Protein AF-A0A916HWC7-F1 (afdb_monomer)

Secondary structure (DSSP, 8-state):
-PPPP-S-TTTTT-----TTSPPSEE--PPP--TTTSTGGGHHHHHHHHHHHHHHTTTSEE-

Mean predicted aligned error: 3.82 Å

pLDDT: mean 96.44, std 5.15, range [65.06, 98.81]

Foldseek 3Di:
DDDDDPDDCVVVVHDDDDPPPDDQEEEDDADADCVPAPPRCPVVNVVSVVVLVVRVVPHDYD

Radius of gyration: 17.56 Å; Cα contacts (8 Å, |Δi|>4): 43; chains: 1; bounding box: 41×28×37 Å

Sequence (62 aa):
MSLTLNTTPRADGFFMPAEFAPHAGTWMLWPQRPDNWRLGGKPAQKAFAAVATAIAQFESVT

Structure (mmCIF, N/CA/C/O backbone):
data_AF-A0A916HWC7-F1
#
_entry.id   AF-A0A916HWC7-F1
#
loop_
_atom_site.group_PDB
_atom_site.id
_atom_site.type_symbol
_atom_site.label_atom_id
_atom_site.label_alt_id
_atom_site.label_comp_id
_atom_site.label_asym_id
_atom_site.label_entity_id
_atom_site.label_seq_id
_atom_site.pdbx_PDB_ins_code
_atom_site.Cartn_x
_atom_site.Cartn_y
_atom_site.Cartn_z
_atom_site.occupancy
_atom_site.B_iso_or_equiv
_atom_site.auth_seq_id
_atom_site.auth_comp_id
_atom_site.auth_asym_id
_atom_site.auth_atom_id
_atom_site.pdbx_PDB_model_num
ATOM 1 N N . MET A 1 1 ? 28.995 3.317 3.853 1.00 65.06 1 MET A N 1
ATOM 2 C CA . MET A 1 1 ? 28.960 4.503 2.971 1.00 65.06 1 MET A CA 1
ATOM 3 C C . MET A 1 1 ? 27.881 4.266 1.930 1.00 65.06 1 MET A C 1
ATOM 5 O O . MET A 1 1 ? 27.853 3.172 1.383 1.00 65.06 1 MET A O 1
ATOM 9 N N . SER A 1 2 ? 26.970 5.213 1.710 1.00 79.31 2 SER A N 1
ATOM 10 C CA . SER A 1 2 ? 25.984 5.124 0.625 1.00 79.31 2 SER A CA 1
ATOM 11 C C . SER A 1 2 ? 26.635 5.512 -0.702 1.00 79.31 2 SER A C 1
ATOM 13 O O . SER A 1 2 ? 27.407 6.468 -0.746 1.00 79.31 2 SER A O 1
ATOM 15 N N . LEU A 1 3 ? 26.330 4.777 -1.770 1.00 86.12 3 LEU A N 1
ATOM 16 C CA . LEU A 1 3 ? 26.780 5.106 -3.119 1.00 86.12 3 LEU A CA 1
ATOM 17 C C . LEU A 1 3 ? 25.812 6.131 -3.726 1.00 86.12 3 LEU A C 1
ATOM 19 O O . LEU A 1 3 ? 24.612 5.869 -3.798 1.00 86.12 3 LEU A O 1
ATOM 23 N N . THR A 1 4 ? 26.315 7.286 -4.157 1.00 87.12 4 THR A N 1
ATOM 24 C CA . THR A 1 4 ? 25.508 8.246 -4.921 1.00 87.12 4 THR A CA 1
ATOM 25 C C . THR A 1 4 ? 25.473 7.804 -6.380 1.00 87.12 4 THR A C 1
ATOM 27 O O . THR A 1 4 ? 26.517 7.715 -7.026 1.00 87.12 4 THR A O 1
ATOM 30 N N . LEU A 1 5 ? 24.278 7.518 -6.897 1.00 90.94 5 LEU A N 1
ATOM 31 C CA . LEU A 1 5 ? 24.066 7.236 -8.316 1.00 90.94 5 LEU A CA 1
ATOM 32 C C . LEU A 1 5 ? 24.012 8.560 -9.093 1.00 90.94 5 LEU A C 1
ATOM 34 O O . LEU A 1 5 ? 23.297 9.476 -8.695 1.00 90.94 5 LEU A O 1
ATOM 38 N N . ASN A 1 6 ? 24.774 8.658 -10.187 1.00 95.12 6 ASN A N 1
ATOM 39 C CA . ASN A 1 6 ? 24.845 9.858 -11.041 1.00 95.12 6 ASN A CA 1
ATOM 40 C C . ASN A 1 6 ? 24.034 9.723 -12.345 1.00 95.12 6 ASN A C 1
ATOM 42 O O . ASN A 1 6 ? 24.036 10.626 -13.179 1.00 95.12 6 ASN A O 1
ATOM 46 N N . THR A 1 7 ? 23.381 8.581 -12.546 1.00 95.94 7 THR A N 1
ATOM 47 C CA . THR A 1 7 ? 22.543 8.258 -13.704 1.00 95.94 7 THR A CA 1
ATOM 48 C C . THR A 1 7 ? 21.060 8.397 -13.356 1.00 95.94 7 THR A C 1
ATOM 50 O O . THR A 1 7 ? 20.684 8.669 -12.215 1.00 95.94 7 THR A O 1
ATOM 53 N N . THR A 1 8 ? 20.193 8.255 -14.362 1.00 95.50 8 THR A N 1
ATOM 54 C CA . THR A 1 8 ? 18.735 8.262 -14.170 1.00 95.50 8 THR A CA 1
ATOM 55 C C . THR A 1 8 ? 18.179 6.851 -14.357 1.00 95.50 8 THR A C 1
ATOM 57 O O . THR A 1 8 ? 18.735 6.110 -15.168 1.00 95.50 8 THR A O 1
ATOM 60 N N . PRO A 1 9 ? 17.033 6.497 -13.738 1.00 96.31 9 PRO A N 1
ATOM 61 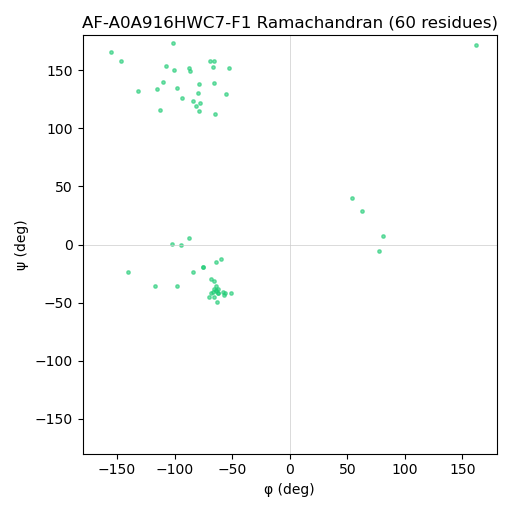C CA . PRO A 1 9 ? 16.415 5.183 -13.930 1.00 96.31 9 PRO A CA 1
ATO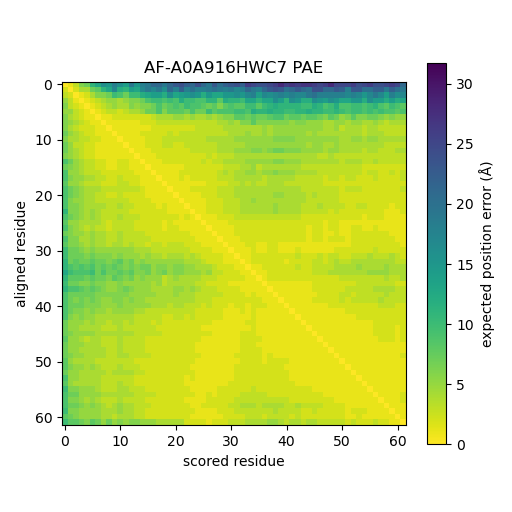M 62 C C . PRO A 1 9 ? 16.246 4.806 -15.406 1.00 96.31 9 PRO A C 1
ATOM 64 O O . PRO A 1 9 ? 16.573 3.693 -15.798 1.00 96.31 9 PRO A O 1
ATOM 67 N N . ARG A 1 10 ? 15.829 5.762 -16.252 1.00 97.25 10 ARG A N 1
ATOM 68 C CA . ARG A 1 10 ? 15.683 5.553 -17.700 1.00 97.25 10 ARG A CA 1
ATOM 69 C C . ARG A 1 10 ? 17.011 5.223 -18.387 1.00 97.25 10 ARG A C 1
ATOM 71 O O . ARG A 1 10 ? 17.019 4.375 -19.272 1.00 97.25 10 ARG A O 1
ATOM 78 N N . ALA A 1 11 ? 18.099 5.907 -18.025 1.00 97.44 11 ALA A N 1
ATOM 79 C CA . ALA A 1 11 ? 19.424 5.632 -18.587 1.00 97.44 11 ALA A CA 1
ATOM 80 C C . ALA A 1 11 ? 19.927 4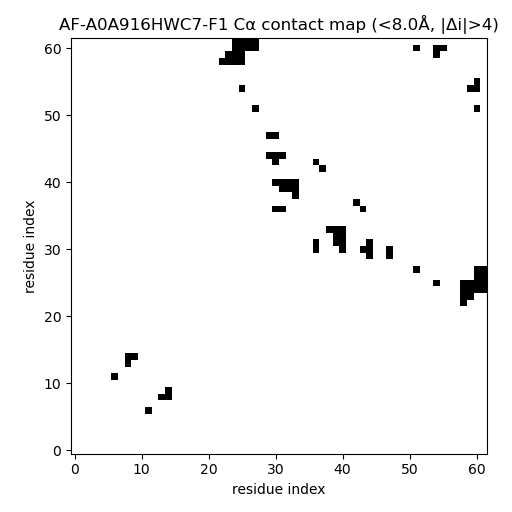.235 -18.188 1.00 97.44 11 ALA A C 1
ATOM 82 O O . ALA A 1 11 ? 20.588 3.575 -18.982 1.00 97.44 11 ALA A O 1
ATOM 83 N N . ASP A 1 12 ? 19.528 3.771 -17.004 1.00 96.44 12 ASP A N 1
ATOM 84 C CA . ASP A 1 12 ? 19.874 2.457 -16.462 1.00 96.44 12 ASP A CA 1
ATOM 85 C C . ASP A 1 12 ? 18.887 1.346 -16.891 1.00 96.44 12 ASP A C 1
ATOM 87 O O . ASP A 1 12 ? 18.991 0.210 -16.434 1.00 96.44 12 ASP A O 1
ATOM 91 N N . GLY A 1 13 ? 17.919 1.649 -17.767 1.00 97.44 13 GLY A N 1
ATOM 92 C CA . GLY A 1 13 ? 16.945 0.682 -18.294 1.00 97.44 13 GLY A CA 1
ATOM 93 C C . GLY A 1 13 ? 15.751 0.381 -17.379 1.00 97.44 13 GLY A C 1
ATOM 94 O O . GLY A 1 13 ? 14.942 -0.490 -17.696 1.00 97.44 13 GLY A O 1
ATOM 95 N N . PHE A 1 14 ? 15.600 1.106 -16.270 1.00 97.44 14 PHE A N 1
ATOM 96 C CA . PHE A 1 14 ? 14.459 0.996 -15.363 1.00 97.44 14 PHE A CA 1
ATOM 97 C C . PHE A 1 14 ? 13.295 1.896 -15.789 1.00 97.44 14 PHE A C 1
ATOM 99 O O . PHE A 1 14 ? 13.464 2.974 -16.367 1.00 97.44 14 PHE A O 1
ATOM 106 N N . PHE A 1 15 ? 12.087 1.475 -15.428 1.00 97.44 15 PHE A N 1
ATOM 107 C CA . PHE A 1 15 ? 10.861 2.250 -15.579 1.00 97.44 15 PHE A CA 1
ATOM 108 C C . PHE A 1 15 ? 9.900 1.944 -14.426 1.00 97.44 15 PHE A C 1
ATOM 110 O O . PHE A 1 15 ? 10.002 0.900 -13.785 1.00 97.44 15 PHE A O 1
ATOM 117 N N . MET A 1 16 ? 8.969 2.861 -14.159 1.00 97.69 16 MET A N 1
ATOM 118 C CA . MET A 1 16 ? 7.866 2.604 -13.235 1.00 97.69 16 MET A CA 1
ATOM 119 C C . MET A 1 16 ? 6.816 1.764 -13.972 1.00 97.69 16 MET A C 1
ATOM 121 O O . MET A 1 16 ? 6.268 2.250 -14.967 1.00 97.69 16 MET A O 1
ATOM 125 N N . PRO A 1 17 ? 6.558 0.513 -13.556 1.00 98.00 17 PRO A N 1
ATOM 126 C CA . PRO A 1 17 ? 5.511 -0.287 -14.171 1.00 98.00 17 PRO A CA 1
ATOM 127 C C . PRO A 1 17 ? 4.137 0.329 -13.886 1.00 98.00 17 PRO A C 1
ATOM 129 O O . PRO A 1 17 ? 3.958 1.087 -12.932 1.00 98.00 17 PRO A O 1
ATOM 132 N N . ALA A 1 18 ? 3.164 0.000 -14.731 1.00 98.06 18 ALA A N 1
ATOM 133 C CA . ALA A 1 18 ? 1.780 0.374 -14.481 1.00 98.06 18 ALA A CA 1
ATOM 134 C C . ALA A 1 18 ? 1.233 -0.357 -13.244 1.00 98.06 18 ALA A C 1
ATOM 136 O O . ALA A 1 18 ? 1.642 -1.478 -12.961 1.00 98.06 18 ALA A O 1
ATOM 137 N N . GLU A 1 19 ? 0.254 0.242 -12.566 1.00 97.81 19 GLU A N 1
ATOM 138 C CA . GLU A 1 19 ? -0.383 -0.310 -11.355 1.00 97.81 19 GLU A CA 1
ATOM 139 C C . GLU A 1 19 ? -1.138 -1.633 -11.591 1.00 97.81 19 GLU A C 1
ATOM 141 O O . GLU A 1 19 ? -1.484 -2.337 -10.657 1.00 97.81 19 GLU A O 1
ATOM 146 N N . PHE A 1 20 ? -1.413 -2.001 -12.842 1.00 97.38 20 PHE A N 1
ATOM 147 C CA . PHE A 1 20 ? -2.025 -3.291 -13.183 1.00 97.38 20 PHE A CA 1
ATOM 148 C C . PHE A 1 20 ? -0.996 -4.377 -13.537 1.00 97.38 20 PHE A C 1
ATOM 150 O O . PHE A 1 20 ? -1.377 -5.488 -13.910 1.00 97.38 20 PHE A O 1
ATOM 157 N N . ALA A 1 21 ? 0.303 -4.061 -13.508 1.00 98.25 21 ALA A N 1
ATOM 158 C CA . ALA A 1 21 ? 1.345 -5.063 -13.691 1.00 98.25 21 ALA A CA 1
ATOM 159 C C . ALA A 1 21 ? 1.392 -6.009 -12.473 1.00 98.25 21 ALA A C 1
ATOM 161 O O . ALA A 1 21 ? 0.943 -5.636 -11.395 1.00 98.25 21 ALA A O 1
ATOM 162 N N . PRO A 1 22 ? 1.941 -7.230 -12.600 1.00 97.94 22 PRO A N 1
ATOM 163 C CA . PRO A 1 22 ? 2.048 -8.146 -11.468 1.00 97.94 22 PRO A CA 1
ATOM 164 C C . PRO A 1 22 ? 2.791 -7.527 -10.276 1.00 97.94 22 PRO A C 1
ATOM 166 O O . PRO A 1 22 ? 3.903 -7.014 -10.426 1.00 97.94 22 PRO A O 1
ATOM 169 N N . HIS A 1 23 ? 2.193 -7.619 -9.092 1.00 97.88 23 HIS A N 1
ATOM 170 C CA . HIS A 1 23 ? 2.767 -7.122 -7.846 1.00 97.88 23 HIS A CA 1
ATOM 171 C C . HIS A 1 23 ? 3.383 -8.249 -7.018 1.00 97.88 23 HIS A C 1
ATOM 173 O O . HIS A 1 23 ? 2.919 -9.387 -7.031 1.00 97.88 23 HIS A O 1
ATOM 179 N N . ALA A 1 24 ? 4.416 -7.910 -6.247 1.00 97.69 24 ALA A N 1
ATOM 180 C CA . ALA A 1 24 ? 4.914 -8.777 -5.179 1.00 97.69 24 ALA A CA 1
ATOM 181 C C . ALA A 1 24 ? 4.122 -8.597 -3.867 1.00 97.69 24 ALA A C 1
ATOM 183 O O . ALA A 1 24 ? 4.107 -9.494 -3.025 1.00 97.69 24 ALA A O 1
ATOM 184 N N . GLY A 1 25 ? 3.485 -7.437 -3.692 1.00 97.94 25 GLY A N 1
ATOM 185 C CA . GLY A 1 25 ? 2.70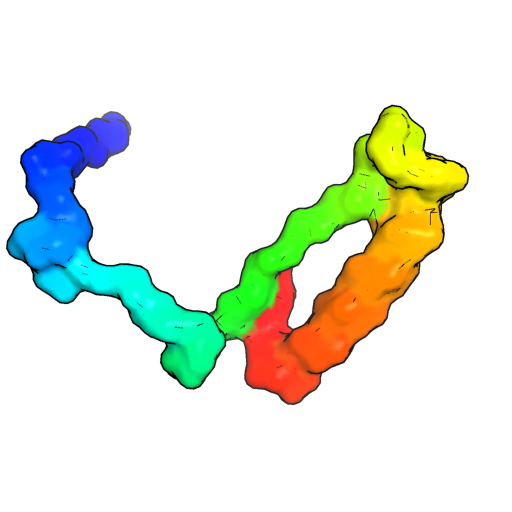2 -7.077 -2.517 1.00 97.94 25 GLY A CA 1
ATOM 186 C C . GLY A 1 25 ? 2.473 -5.571 -2.411 1.00 97.94 25 GLY A C 1
ATOM 187 O O . GLY A 1 25 ? 3.094 -4.781 -3.128 1.00 97.94 25 GLY A O 1
ATOM 188 N N . THR A 1 26 ? 1.627 -5.191 -1.458 1.00 98.31 26 THR A N 1
ATOM 189 C CA . THR A 1 26 ? 1.247 -3.809 -1.168 1.00 98.31 26 THR A CA 1
ATOM 190 C C . THR A 1 26 ? 1.834 -3.362 0.166 1.00 98.31 26 THR A C 1
ATOM 192 O O . THR A 1 26 ? 1.799 -4.087 1.159 1.00 98.31 26 THR A O 1
ATOM 195 N N . TRP A 1 27 ? 2.307 -2.119 0.208 1.00 98.38 27 TRP A N 1
ATOM 196 C CA . TRP A 1 27 ? 2.722 -1.449 1.438 1.00 98.38 27 TRP A CA 1
ATOM 197 C C . TRP A 1 27 ? 1.605 -0.546 1.963 1.00 98.38 27 TRP A C 1
ATOM 199 O O . TRP A 1 27 ? 1.023 0.227 1.199 1.00 98.38 27 TRP A O 1
ATOM 209 N N . MET A 1 28 ? 1.324 -0.597 3.266 1.00 98.31 28 MET A N 1
ATOM 210 C CA . MET A 1 28 ? 0.305 0.235 3.911 1.00 98.31 28 MET A CA 1
ATOM 211 C C . MET A 1 28 ? 0.828 0.914 5.179 1.00 98.31 28 MET A C 1
ATOM 213 O O . MET A 1 28 ? 1.381 0.293 6.078 1.00 98.31 28 MET A O 1
ATOM 217 N N . LEU A 1 29 ? 0.578 2.220 5.301 1.00 98.12 29 LEU A N 1
ATOM 218 C CA . LEU A 1 29 ? 0.874 2.967 6.526 1.00 98.12 29 LEU A CA 1
ATOM 219 C C . LEU A 1 29 ? -0.281 2.884 7.531 1.00 98.12 29 LEU A C 1
ATOM 221 O O . LEU A 1 29 ? -1.453 2.848 7.155 1.00 98.12 29 LEU A O 1
ATOM 225 N N . TRP A 1 30 ? 0.045 2.934 8.826 1.00 98.19 30 TRP A N 1
ATOM 226 C CA . TRP A 1 30 ? -0.946 2.846 9.900 1.00 98.19 30 TRP A CA 1
ATOM 227 C C . TRP A 1 30 ? -1.434 4.224 10.393 1.00 98.19 30 TRP A C 1
ATOM 229 O O . TRP A 1 30 ? -0.621 5.061 10.804 1.00 98.19 30 TRP A O 1
ATOM 239 N N . PRO A 1 31 ? -2.756 4.490 10.420 1.00 97.75 31 PRO A N 1
ATOM 240 C CA . PRO A 1 31 ? -3.285 5.765 10.889 1.00 97.75 31 PRO A CA 1
ATOM 241 C C . PRO A 1 31 ? -3.276 5.841 12.423 1.00 97.75 31 PRO A C 1
ATOM 243 O O . PRO A 1 31 ? -3.915 5.043 13.112 1.00 97.75 31 PRO A O 1
ATOM 246 N N . GLN A 1 32 ? -2.581 6.838 12.979 1.00 97.06 32 GLN A N 1
ATOM 247 C CA . GLN A 1 32 ? -2.477 7.006 14.441 1.00 97.06 32 GLN A CA 1
ATOM 248 C C . GLN A 1 32 ? -2.541 8.449 14.956 1.00 97.06 32 GLN A C 1
ATOM 250 O O . 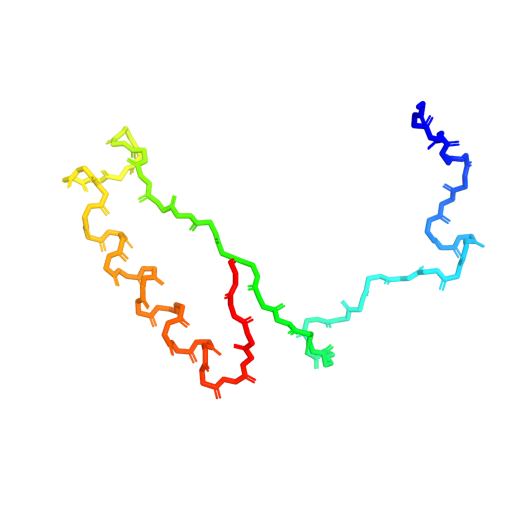GLN A 1 32 ? -2.887 8.670 16.111 1.00 97.06 32 GLN A O 1
ATOM 255 N N . ARG A 1 33 ? -2.207 9.434 14.118 1.00 97.81 33 ARG A N 1
ATOM 256 C CA . ARG A 1 33 ? -2.098 10.847 14.505 1.00 97.81 33 ARG A CA 1
ATOM 257 C C . ARG A 1 33 ? -3.457 11.433 14.945 1.00 97.81 33 ARG A C 1
ATOM 259 O O . ARG A 1 33 ? -4.340 11.544 14.094 1.00 97.81 33 ARG A O 1
ATOM 266 N N . PRO A 1 34 ? -3.658 11.795 16.228 1.00 95.69 34 PRO A N 1
ATOM 267 C CA . PRO A 1 34 ? -4.969 12.199 16.750 1.00 95.69 34 PRO A CA 1
ATOM 268 C C . PRO A 1 34 ? -5.393 13.608 16.318 1.00 95.69 34 PRO A C 1
ATOM 270 O O . PRO A 1 34 ? -6.578 13.920 16.349 1.00 95.69 34 PRO A O 1
ATOM 273 N N . ASP A 1 35 ? -4.441 14.439 15.893 1.00 96.19 35 ASP A N 1
ATOM 274 C CA . ASP A 1 35 ? -4.683 15.747 15.282 1.00 96.19 35 ASP A CA 1
ATOM 275 C C . ASP A 1 35 ? -5.344 15.629 13.899 1.00 96.19 35 ASP A C 1
ATOM 277 O O . ASP A 1 35 ? -6.125 16.493 13.517 1.00 96.19 35 ASP A O 1
ATOM 281 N N . ASN A 1 36 ? -5.080 14.535 13.174 1.00 97.38 36 ASN A N 1
ATOM 282 C CA . ASN A 1 36 ? -5.680 14.259 11.867 1.00 97.38 36 ASN A CA 1
ATOM 283 C C . ASN A 1 36 ? -6.885 13.307 11.956 1.00 97.38 36 ASN A C 1
ATOM 285 O O . ASN A 1 36 ? -7.850 13.430 11.204 1.00 97.38 36 ASN A O 1
ATOM 289 N N . TRP A 1 37 ? -6.839 12.329 12.864 1.00 97.75 37 TRP A N 1
ATOM 290 C CA . TRP A 1 37 ? -7.832 11.261 12.938 1.00 97.75 37 TRP A CA 1
ATOM 291 C C . TRP A 1 37 ? -8.686 11.347 14.204 1.00 97.75 37 TRP A C 1
ATOM 293 O O . TRP A 1 37 ? -8.211 11.117 15.319 1.00 97.75 37 TRP A O 1
ATOM 303 N N . ARG A 1 38 ? -9.992 11.587 14.015 1.00 97.38 38 ARG A N 1
ATOM 304 C CA . ARG A 1 38 ? -10.975 11.672 15.108 1.00 97.38 38 ARG A CA 1
ATOM 305 C C . ARG A 1 38 ? -10.932 10.455 16.034 1.00 97.38 38 ARG A C 1
ATOM 307 O O . ARG A 1 38 ? -10.665 9.334 15.596 1.00 97.38 38 ARG A O 1
ATOM 314 N N . LEU A 1 39 ? -11.306 10.675 17.296 1.00 97.38 39 LEU A N 1
ATOM 315 C CA . LEU A 1 39 ? -11.410 9.622 18.315 1.00 97.38 39 LEU A CA 1
ATOM 316 C C . LEU A 1 39 ? -10.109 8.803 18.447 1.00 97.38 39 LEU A C 1
ATOM 318 O O . LEU A 1 39 ? -10.143 7.575 18.532 1.00 97.38 39 LEU A O 1
ATOM 322 N N . GLY A 1 40 ? -8.954 9.478 18.385 1.00 96.31 40 GLY A N 1
ATOM 323 C CA . GLY A 1 40 ? -7.637 8.844 18.507 1.00 96.31 40 GLY A CA 1
ATOM 324 C C . GLY A 1 40 ? -7.326 7.836 17.397 1.00 96.31 40 GLY A C 1
ATOM 325 O O . GLY A 1 40 ? -6.648 6.841 17.639 1.00 96.31 40 GLY A O 1
ATOM 326 N N . GLY A 1 41 ? -7.886 8.027 16.199 1.00 97.94 41 GLY A N 1
ATOM 327 C CA . GLY A 1 41 ? -7.639 7.160 15.048 1.00 97.94 41 GLY A CA 1
ATOM 328 C C . GLY A 1 41 ? -8.381 5.829 15.036 1.00 97.94 41 GLY A C 1
ATOM 329 O O . GLY A 1 41 ? -8.342 5.148 14.017 1.00 97.94 41 GLY A O 1
ATOM 330 N N . LYS A 1 42 ? -9.123 5.457 16.087 1.00 98.31 42 LYS A N 1
ATOM 331 C CA . LYS A 1 42 ? -9.787 4.140 16.162 1.00 98.31 42 LYS A CA 1
ATOM 332 C C . LYS A 1 42 ? -10.724 3.829 14.987 1.00 98.31 42 LYS A C 1
ATOM 334 O O . LYS A 1 42 ? -10.648 2.716 14.463 1.00 98.31 42 LYS A O 1
ATOM 339 N N . PRO A 1 43 ? -11.551 4.773 14.497 1.00 98.31 43 PRO A N 1
ATOM 340 C CA . PRO A 1 43 ? -12.366 4.519 13.311 1.00 98.31 43 PRO A CA 1
ATOM 341 C C . PRO A 1 43 ? -11.525 4.292 12.046 1.00 98.31 43 PRO A C 1
ATOM 343 O O . PRO A 1 43 ? -11.832 3.400 11.261 1.00 98.31 43 PRO A O 1
ATOM 346 N N . ALA A 1 44 ? -10.450 5.065 11.866 1.00 98.38 44 ALA A N 1
ATOM 347 C CA . ALA A 1 44 ? -9.564 4.955 10.708 1.00 98.38 44 ALA A CA 1
ATOM 348 C C . ALA A 1 44 ? -8.768 3.647 10.726 1.00 98.38 44 ALA A C 1
ATOM 350 O O . ALA A 1 44 ? -8.681 2.971 9.712 1.00 98.38 44 ALA A O 1
ATOM 351 N N . GLN A 1 45 ? -8.273 3.241 11.895 1.00 98.69 45 GLN A N 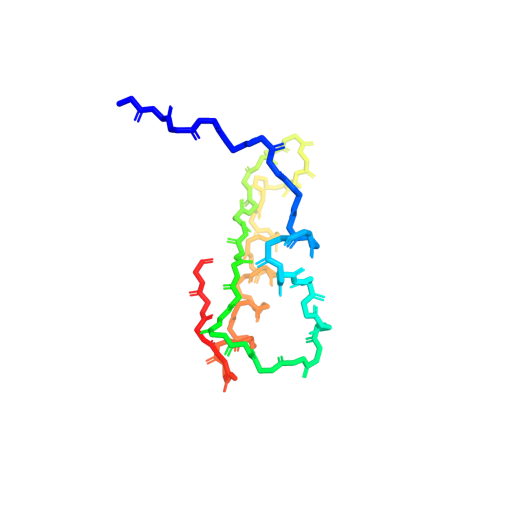1
ATOM 352 C CA . GLN A 1 45 ? -7.594 1.961 12.103 1.00 98.69 45 GLN A CA 1
ATOM 353 C C . GLN A 1 45 ? -8.481 0.780 11.697 1.00 98.69 45 GLN A C 1
ATOM 355 O O . GLN A 1 45 ? -8.030 -0.113 10.986 1.00 98.69 45 GLN A O 1
ATOM 360 N N . LYS A 1 46 ? -9.769 0.804 12.074 1.00 98.69 46 LYS A N 1
ATOM 361 C CA . LYS A 1 46 ? -10.733 -0.222 11.651 1.00 98.69 46 LYS A CA 1
ATOM 362 C C . LYS A 1 46 ? -10.921 -0.241 10.129 1.00 98.69 46 LYS A C 1
ATOM 364 O O . LYS A 1 46 ? -10.979 -1.318 9.545 1.00 98.69 46 LYS A O 1
ATOM 369 N N . ALA A 1 47 ? -11.006 0.928 9.494 1.00 98.69 47 ALA A N 1
ATOM 370 C CA . ALA A 1 47 ? -11.128 1.022 8.041 1.00 98.69 47 ALA A CA 1
ATOM 371 C C . ALA A 1 47 ? -9.866 0.516 7.320 1.00 98.69 47 ALA A C 1
ATOM 373 O O . ALA A 1 47 ? -9.972 -0.288 6.401 1.00 98.69 47 ALA A O 1
ATOM 374 N N . PHE A 1 48 ? -8.675 0.913 7.774 1.00 98.62 48 PHE A N 1
ATOM 375 C CA . PHE A 1 48 ? -7.402 0.470 7.199 1.00 98.62 48 PHE A CA 1
ATOM 376 C C . PHE A 1 48 ? -7.191 -1.037 7.371 1.00 98.62 48 PHE A C 1
ATOM 378 O O . PHE A 1 48 ? -6.757 -1.693 6.432 1.00 98.62 48 PHE A O 1
ATOM 385 N N . ALA A 1 49 ? -7.576 -1.608 8.516 1.00 98.62 49 ALA 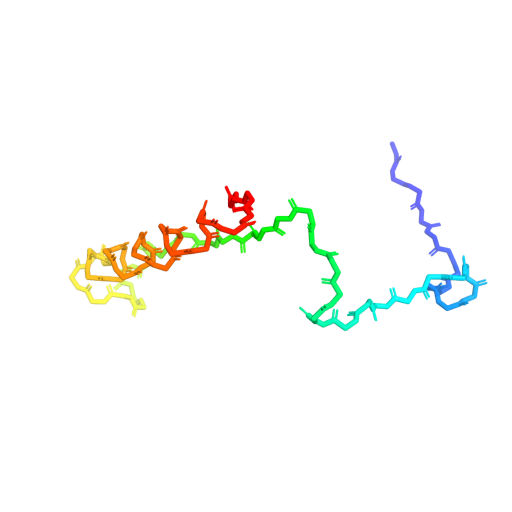A N 1
ATOM 386 C CA . ALA A 1 49 ? -7.555 -3.055 8.718 1.00 98.62 49 ALA A CA 1
ATOM 387 C C . ALA A 1 49 ? -8.491 -3.795 7.745 1.00 98.62 49 ALA A C 1
ATOM 389 O O . ALA A 1 49 ? -8.128 -4.856 7.240 1.00 98.62 49 ALA A O 1
ATOM 390 N N . ALA A 1 50 ? -9.670 -3.240 7.441 1.00 98.81 50 ALA A N 1
ATOM 391 C CA . ALA A 1 50 ? -10.583 -3.824 6.457 1.00 98.81 50 ALA A CA 1
ATOM 392 C C . ALA A 1 50 ? -10.000 -3.780 5.034 1.00 98.81 50 ALA A C 1
ATOM 394 O O . ALA A 1 50 ? -10.097 -4.768 4.311 1.00 98.81 50 ALA A O 1
ATOM 395 N N . VAL A 1 51 ? -9.343 -2.677 4.657 1.00 98.69 51 VAL A N 1
ATOM 396 C CA . VAL A 1 51 ? -8.637 -2.557 3.368 1.00 98.69 51 VAL A CA 1
ATOM 397 C C . VAL A 1 51 ? -7.481 -3.554 3.281 1.00 98.69 51 VAL A C 1
ATOM 399 O O . VAL A 1 51 ? -7.419 -4.316 2.322 1.00 98.69 51 VAL A O 1
ATOM 402 N N . ALA A 1 52 ? -6.622 -3.622 4.302 1.00 98.69 52 ALA A N 1
ATOM 403 C CA . ALA A 1 52 ? -5.524 -4.587 4.350 1.00 98.69 52 ALA A CA 1
ATOM 404 C C . ALA A 1 52 ? -6.036 -6.034 4.246 1.00 98.69 52 ALA A C 1
ATOM 406 O O . ALA A 1 52 ? -5.478 -6.838 3.509 1.00 98.69 52 ALA A O 1
ATOM 407 N N . THR A 1 53 ? -7.149 -6.347 4.922 1.00 98.69 53 THR A N 1
ATOM 408 C CA . THR A 1 53 ? -7.795 -7.670 4.860 1.00 98.69 53 THR A CA 1
ATOM 409 C C . THR A 1 53 ? -8.326 -7.992 3.463 1.00 98.69 53 THR A C 1
ATOM 411 O O . THR A 1 53 ? -8.283 -9.146 3.048 1.00 98.69 53 THR A O 1
ATOM 414 N N . ALA A 1 54 ? -8.835 -6.997 2.732 1.00 98.75 54 ALA A N 1
ATOM 415 C CA . ALA A 1 54 ? -9.296 -7.186 1.361 1.00 98.75 54 ALA A CA 1
ATOM 416 C C . ALA A 1 54 ? -8.122 -7.430 0.400 1.00 98.75 54 ALA A C 1
ATOM 418 O O . ALA A 1 54 ? -8.179 -8.359 -0.399 1.00 98.75 54 ALA A O 1
ATOM 419 N N . ILE A 1 55 ? -7.043 -6.649 0.511 1.00 98.50 55 ILE A N 1
ATOM 420 C CA . ILE A 1 55 ? -5.847 -6.799 -0.336 1.00 98.50 55 ILE A CA 1
ATOM 421 C C . ILE A 1 55 ? -5.142 -8.135 -0.063 1.00 98.50 55 ILE A C 1
ATOM 423 O O . ILE A 1 55 ? -4.736 -8.811 -1.005 1.00 98.50 55 ILE A O 1
ATOM 427 N N . ALA A 1 56 ? -5.093 -8.570 1.202 1.00 98.38 56 ALA A N 1
ATOM 428 C CA . ALA A 1 56 ? -4.479 -9.834 1.620 1.00 98.38 56 ALA A CA 1
ATOM 429 C C . ALA A 1 56 ? -5.096 -11.093 0.976 1.00 98.38 56 ALA A C 1
ATOM 431 O O . ALA A 1 56 ? -4.520 -12.175 1.068 1.00 98.38 56 ALA A O 1
ATOM 432 N N . GLN A 1 57 ? -6.258 -10.976 0.324 1.00 98.50 57 GLN A N 1
ATOM 433 C CA . GLN A 1 57 ? -6.855 -12.060 -0.466 1.00 98.50 57 GLN A CA 1
ATOM 434 C C . GLN A 1 57 ? -6.148 -12.272 -1.814 1.00 98.50 57 GLN A C 1
ATOM 436 O O . GLN A 1 57 ? -6.303 -13.333 -2.414 1.00 98.50 57 GLN A O 1
ATOM 441 N N . PHE A 1 58 ? -5.396 -11.276 -2.290 1.00 98.12 58 PHE A N 1
ATOM 442 C CA . PHE A 1 58 ? -4.785 -11.254 -3.619 1.00 98.12 58 PHE A CA 1
ATOM 443 C C . PHE A 1 58 ? -3.256 -11.220 -3.565 1.00 98.12 58 PHE A C 1
ATOM 445 O O . PHE A 1 58 ? -2.605 -11.840 -4.402 1.00 98.12 58 PHE A O 1
ATOM 452 N N . GLU A 1 59 ? -2.678 -10.528 -2.583 1.00 98.12 59 GLU A N 1
ATOM 453 C CA . GLU A 1 59 ? -1.229 -10.366 -2.453 1.00 98.12 59 GLU A CA 1
ATOM 454 C C . GLU A 1 59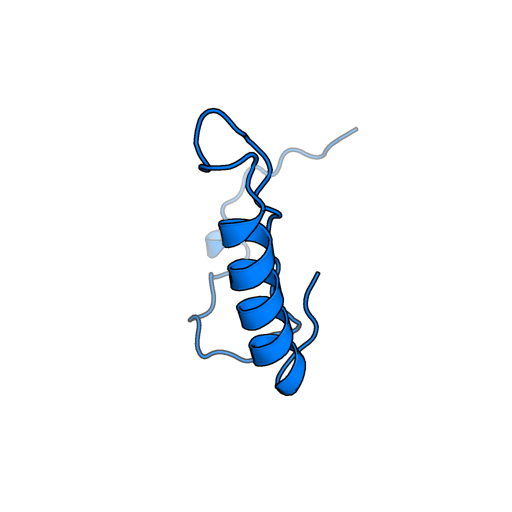 ? -0.804 -10.079 -1.006 1.00 98.12 59 GLU A C 1
ATOM 456 O O . GLU A 1 59 ? -1.623 -9.755 -0.146 1.00 98.12 59 GLU A O 1
ATOM 461 N N . SER A 1 60 ? 0.494 -10.197 -0.721 1.00 97.88 60 SER A N 1
ATOM 462 C CA . SER A 1 60 ? 1.046 -9.892 0.604 1.00 97.88 60 SER A CA 1
ATOM 463 C C . SER A 1 60 ? 0.907 -8.405 0.938 1.00 97.88 60 SER A C 1
ATOM 465 O O . SER A 1 60 ? 1.191 -7.554 0.098 1.00 97.88 60 SER A O 1
ATOM 467 N N . VAL A 1 61 ? 0.543 -8.087 2.182 1.00 98.06 61 VAL A N 1
ATOM 468 C CA . VAL A 1 61 ? 0.467 -6.706 2.691 1.00 98.06 61 VAL A CA 1
ATOM 469 C C . VAL A 1 61 ? 1.496 -6.508 3.799 1.00 98.06 61 VAL A C 1
ATOM 471 O O . VAL A 1 61 ? 1.609 -7.366 4.676 1.00 98.06 61 VAL A O 1
ATOM 474 N N . THR A 1 62 ? 2.248 -5.403 3.759 1.00 96.38 62 THR A N 1
ATOM 475 C CA . THR A 1 62 ? 3.232 -5.023 4.793 1.00 96.38 62 THR A CA 1
ATOM 476 C C . THR A 1 62 ? 3.003 -3.613 5.318 1.00 96.38 62 THR A C 1
ATOM 478 O O . THR A 1 62 ? 2.720 -2.706 4.502 1.00 96.38 62 THR A O 1
#

Nearest PDB structures (foldseek):
  2ewo-assembly1_A  TM=9.998E-01  e=7.109E-04  Streptococcus mutans
  2jer-assembly2_H  TM=9.903E-01  e=1.080E-03  Enterococcus faecalis

Solvent-accessible surface area (backbone atoms only — not comparable to full-atom values): 4116 Å² total; per-residue (Å²): 134,86,83,84,79,90,75,50,57,66,81,73,73,46,78,86,75,62,93,86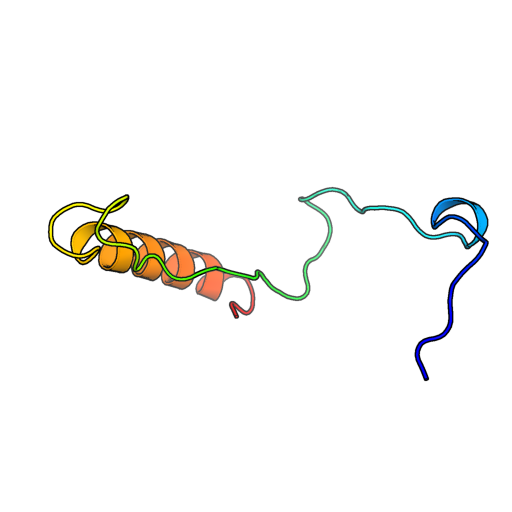,51,94,75,88,52,50,81,65,85,82,64,57,57,54,91,82,25,67,82,63,8,55,66,53,40,56,50,51,51,51,50,52,58,57,49,51,76,77,39,51,70,82